Protein AF-A0A142YLR1-F1 (afdb_monomer_lite)

Radius of gyration: 15.45 Å; chains: 1; bounding box: 40×25×45 Å

Foldseek 3Di:
DPDPPVDPLQVVCCVPQNHPVSLVVVLVVLVVVVCVVPPLLRVLQVLVQLLPDDVDWPLSVVSVVDPSPPDDPSVNCVVCRSQLQDFDWDDDDPFKIWTWGGDGDDQDTKIWIFIWGDDPRHIHTPDDTPMDGD

Secondary structure (DSSP, 8-state):
----TT-HHHHHHHHHH-SHHHHHHHHHHHHHHHHHHS-HHHHHHHHHHHHT-SS--HHHHHHHTS-TTTS-HHHHHGGGTTTT--EEEEEEETTEEEEEE--SS-S-SEEEEEEEEEETTEEEEEEEEEEEE-

pLDDT: mean 75.42, std 13.18, range [41.47, 92.75]

Sequence (134 aa):
MESNFDDPDERLLTEYYGPPQERERKLLAYLADLVERLTEPGLRAMLTTLSGQKDRLLCMKFLAEKDIAGAPLDQLLDPFVPCGLELNIVSQDGSDYIVDVGAGWQTVGDGGRFVLRKDVEEFIVVEGPETWIA

Structure (mmCIF, N/CA/C/O backbone):
data_AF-A0A142YLR1-F1
#
_entry.id   AF-A0A142YLR1-F1
#
loop_
_atom_site.group_PDB
_atom_site.id
_atom_site.type_symbol
_atom_site.label_atom_id
_atom_site.label_alt_id
_atom_site.label_comp_id
_atom_site.label_asym_id
_atom_site.label_entity_id
_atom_site.label_seq_id
_atom_site.pdbx_PDB_ins_code
_atom_site.Cartn_x
_atom_site.Cartn_y
_atom_site.Cartn_z
_atom_site.occupancy
_atom_site.B_iso_or_equiv
_atom_site.auth_seq_id
_atom_site.auth_comp_id
_atom_site.auth_asym_id
_atom_site.auth_atom_id
_atom_site.pdbx_PDB_model_num
ATOM 1 N N . MET A 1 1 ? 12.930 7.079 -29.642 1.00 43.22 1 MET A N 1
ATOM 2 C CA . MET A 1 1 ? 12.847 6.285 -28.403 1.00 43.22 1 MET A CA 1
ATOM 3 C C . MET A 1 1 ? 14.247 5.795 -28.128 1.00 43.22 1 MET A C 1
ATOM 5 O O . MET A 1 1 ? 14.663 4.805 -28.714 1.00 43.22 1 MET A O 1
ATOM 9 N N . GLU A 1 2 ? 15.014 6.576 -27.377 1.00 41.47 2 GLU A N 1
ATOM 10 C CA . GLU A 1 2 ? 16.310 6.117 -26.882 1.00 41.47 2 GLU A CA 1
ATOM 11 C C . GLU A 1 2 ? 16.019 5.133 -25.759 1.00 41.47 2 GLU A C 1
ATOM 13 O O . GLU A 1 2 ? 15.269 5.434 -24.833 1.00 41.47 2 GLU A O 1
ATOM 18 N N . SER A 1 3 ? 16.497 3.908 -25.933 1.00 47.03 3 SER A N 1
ATOM 19 C CA . SER A 1 3 ? 16.264 2.855 -24.967 1.00 47.03 3 SER A CA 1
ATOM 20 C C . SER A 1 3 ? 17.257 3.003 -23.825 1.00 47.03 3 SER A C 1
ATOM 22 O O . SER A 1 3 ? 18.461 2.894 -24.046 1.00 47.03 3 SER A O 1
ATOM 24 N N . ASN A 1 4 ? 16.739 3.241 -22.623 1.00 47.78 4 ASN A N 1
ATOM 25 C CA . ASN A 1 4 ? 17.466 3.435 -21.363 1.00 47.78 4 ASN A CA 1
ATOM 26 C C . ASN A 1 4 ? 18.130 2.138 -20.833 1.00 47.78 4 ASN A C 1
ATOM 28 O O . ASN A 1 4 ? 18.130 1.869 -19.639 1.00 47.78 4 ASN A O 1
ATOM 32 N N . PHE A 1 5 ? 18.706 1.305 -21.705 1.00 48.81 5 PHE A N 1
ATOM 33 C CA . PHE A 1 5 ? 19.334 0.032 -21.313 1.00 48.81 5 PHE A CA 1
ATOM 34 C C . PHE A 1 5 ? 20.663 0.187 -20.539 1.00 48.81 5 PHE A C 1
ATOM 36 O O . PHE A 1 5 ? 21.221 -0.821 -20.108 1.00 48.81 5 PHE A O 1
ATOM 43 N N . ASP A 1 6 ? 21.159 1.416 -20.353 1.00 57.72 6 ASP A N 1
ATOM 44 C CA . ASP A 1 6 ? 22.372 1.724 -19.576 1.00 57.72 6 ASP A CA 1
ATOM 45 C C . ASP A 1 6 ? 22.089 2.166 -18.129 1.00 57.72 6 ASP A C 1
ATOM 47 O O . ASP A 1 6 ? 23.025 2.490 -17.397 1.00 57.72 6 ASP A O 1
ATOM 51 N N . ASP A 1 7 ? 20.829 2.158 -17.686 1.00 71.94 7 ASP A N 1
ATOM 52 C CA . ASP A 1 7 ? 20.509 2.384 -16.278 1.00 71.94 7 ASP A CA 1
ATOM 53 C C . ASP A 1 7 ? 20.895 1.132 -15.450 1.00 71.94 7 ASP A C 1
ATOM 55 O O . ASP A 1 7 ? 20.354 0.042 -15.688 1.00 71.94 7 ASP A O 1
ATOM 59 N N . PRO A 1 8 ? 21.865 1.231 -14.515 1.00 68.81 8 PRO A N 1
ATOM 60 C CA . PRO A 1 8 ? 22.282 0.102 -13.686 1.00 68.81 8 PRO A CA 1
ATOM 61 C C . PRO A 1 8 ? 21.132 -0.463 -12.842 1.00 68.81 8 PRO A C 1
ATOM 63 O O . PRO A 1 8 ? 21.113 -1.673 -12.602 1.00 68.81 8 PRO A O 1
ATOM 66 N N . ASP A 1 9 ? 20.156 0.365 -12.467 1.00 64.56 9 ASP A N 1
ATOM 67 C CA . ASP A 1 9 ? 18.988 -0.068 -11.707 1.00 64.56 9 ASP A CA 1
ATOM 68 C C . ASP A 1 9 ? 18.035 -0.864 -12.608 1.00 64.56 9 ASP A C 1
ATOM 70 O O . ASP A 1 9 ? 17.595 -1.949 -12.235 1.00 64.56 9 A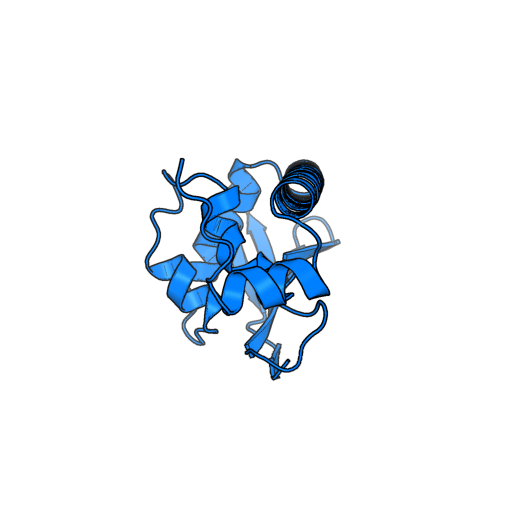SP A O 1
ATOM 74 N N . GLU A 1 10 ? 17.801 -0.425 -13.850 1.00 70.94 10 GLU A N 1
ATOM 75 C CA . GLU A 1 10 ? 16.969 -1.160 -14.820 1.0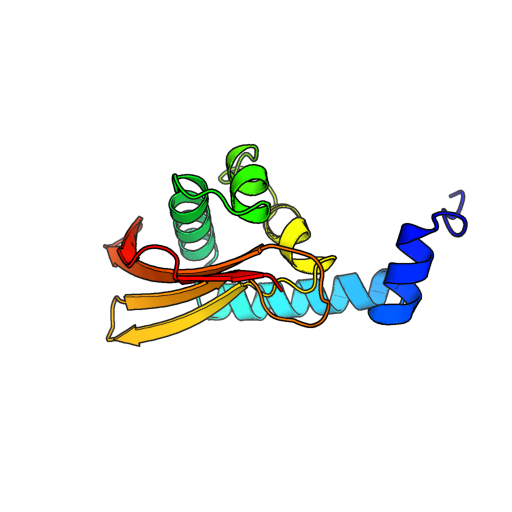0 70.94 10 GLU A CA 1
ATOM 76 C C . GLU A 1 10 ? 17.568 -2.527 -15.187 1.00 70.94 10 GLU A C 1
ATOM 78 O O . GLU A 1 10 ? 16.840 -3.504 -15.399 1.00 70.94 10 GLU A O 1
ATOM 83 N N . ARG A 1 11 ? 18.902 -2.630 -15.226 1.00 75.62 11 ARG A N 1
ATOM 84 C CA . ARG A 1 11 ? 19.595 -3.908 -15.431 1.00 75.62 11 ARG A CA 1
ATOM 85 C C . ARG A 1 11 ? 19.375 -4.870 -14.270 1.00 75.62 11 ARG A C 1
ATOM 87 O O . ARG A 1 11 ? 19.047 -6.027 -14.522 1.00 75.62 11 ARG A O 1
ATOM 94 N N . LEU A 1 12 ? 19.519 -4.397 -13.032 1.00 66.56 12 LEU A N 1
ATOM 95 C CA . LEU A 1 12 ? 19.245 -5.198 -11.837 1.00 66.56 12 LEU A CA 1
ATOM 96 C C . LEU A 1 12 ? 17.768 -5.609 -11.791 1.00 66.56 12 LEU A C 1
ATOM 98 O O . LEU A 1 12 ? 17.457 -6.785 -11.617 1.00 66.56 12 LEU A O 1
ATOM 102 N N . LEU A 1 13 ? 16.848 -4.675 -12.040 1.00 64.56 13 LEU A N 1
ATOM 103 C CA . LEU A 1 13 ? 15.414 -4.959 -12.086 1.00 64.56 13 LEU A CA 1
ATOM 104 C C . LEU A 1 13 ? 15.070 -5.998 -13.157 1.00 64.56 13 LEU A C 1
ATOM 106 O O . LEU A 1 13 ? 14.258 -6.890 -12.917 1.00 64.56 13 LEU A O 1
ATOM 110 N N . THR A 1 14 ? 15.704 -5.917 -14.327 1.00 69.75 14 THR A N 1
ATOM 111 C CA . THR A 1 14 ? 15.516 -6.898 -15.399 1.00 69.75 14 THR A CA 1
ATOM 112 C C . THR A 1 14 ? 16.065 -8.274 -15.027 1.00 69.75 14 THR A C 1
ATOM 114 O O . THR A 1 14 ? 15.411 -9.277 -15.311 1.00 69.75 14 THR A O 1
ATOM 117 N N . GLU A 1 15 ? 17.225 -8.338 -14.369 1.00 72.50 15 GLU A N 1
ATOM 118 C CA . GLU A 1 15 ? 17.846 -9.585 -13.907 1.00 72.50 15 GLU A CA 1
ATOM 119 C C . GLU A 1 15 ? 16.982 -10.317 -12.869 1.00 72.50 15 GLU A C 1
ATOM 121 O O . GLU A 1 15 ? 16.788 -11.528 -12.979 1.00 72.50 15 GLU A O 1
ATOM 126 N N . TYR A 1 16 ? 16.421 -9.591 -11.899 1.00 62.94 16 TYR A N 1
ATOM 127 C CA . TYR A 1 16 ? 15.644 -10.190 -10.810 1.00 62.94 16 TYR A CA 1
ATOM 128 C C . TYR A 1 16 ? 14.160 -10.392 -11.141 1.00 62.94 16 TYR A C 1
ATOM 130 O O . TYR A 1 16 ? 13.572 -11.398 -10.743 1.00 62.94 16 TYR A O 1
ATOM 138 N N . TYR A 1 17 ? 13.537 -9.462 -11.870 1.00 65.19 17 TYR A N 1
ATOM 139 C CA . TYR A 1 17 ? 12.076 -9.413 -12.015 1.00 65.19 17 TYR A CA 1
ATOM 140 C C . TYR A 1 17 ? 11.579 -9.620 -13.452 1.00 65.19 17 TYR A C 1
ATOM 142 O O . TYR A 1 17 ? 10.367 -9.779 -13.663 1.00 65.19 17 TYR A O 1
ATOM 150 N N . GLY A 1 18 ? 12.499 -9.701 -14.415 1.00 71.25 18 GLY A N 1
ATOM 151 C CA . GLY A 1 18 ? 12.210 -9.796 -15.842 1.00 71.25 18 GLY A CA 1
ATOM 152 C C . GLY A 1 18 ? 12.117 -8.422 -16.516 1.00 71.25 18 GLY A C 1
ATOM 153 O O . GLY A 1 18 ? 12.174 -7.386 -15.845 1.00 71.25 18 GLY A O 1
ATOM 154 N N . PRO A 1 19 ? 11.987 -8.384 -17.853 1.00 80.38 19 PRO A N 1
ATOM 155 C CA . PRO A 1 19 ? 11.932 -7.140 -18.617 1.00 80.38 19 PRO A CA 1
ATOM 156 C C . PRO A 1 19 ? 10.723 -6.269 -18.221 1.00 80.38 19 PRO A C 1
ATOM 158 O O . PRO A 1 19 ? 9.733 -6.801 -17.707 1.00 80.38 19 PRO A O 1
ATOM 161 N N . PRO A 1 20 ? 10.744 -4.952 -18.511 1.00 75.56 20 PRO A N 1
ATOM 162 C CA . PRO A 1 20 ? 9.690 -4.009 -18.122 1.00 75.56 20 PRO A CA 1
ATOM 163 C C . PRO A 1 20 ? 8.260 -4.491 -18.386 1.00 75.56 20 PRO A C 1
ATOM 165 O O . PRO A 1 20 ? 7.405 -4.378 -17.513 1.00 75.56 20 PRO A O 1
ATOM 168 N N . GLN A 1 21 ? 8.007 -5.101 -19.549 1.00 76.38 21 GLN A N 1
ATOM 169 C CA . GLN A 1 21 ? 6.671 -5.574 -19.926 1.00 76.38 21 GLN A CA 1
ATOM 170 C C . GLN A 1 21 ? 6.188 -6.741 -19.049 1.00 76.38 21 GLN A C 1
ATOM 172 O O . GLN A 1 21 ? 4.995 -6.875 -18.779 1.00 76.38 21 GLN A O 1
ATOM 177 N N . GLU A 1 22 ? 7.098 -7.605 -18.588 1.00 71.44 22 GLU A N 1
ATOM 178 C CA . GLU A 1 22 ? 6.744 -8.686 -17.666 1.00 71.44 22 GLU A CA 1
ATOM 179 C C . GLU A 1 22 ? 6.451 -8.159 -16.265 1.00 71.44 22 GLU A C 1
ATOM 181 O O . GLU A 1 22 ? 5.524 -8.652 -15.618 1.00 71.44 22 GLU A O 1
ATOM 186 N N . ARG A 1 23 ? 7.207 -7.152 -15.813 1.00 73.31 23 ARG A N 1
ATOM 187 C CA . ARG A 1 23 ? 6.978 -6.489 -14.524 1.00 73.31 23 ARG A CA 1
ATOM 188 C C . ARG A 1 23 ? 5.642 -5.754 -14.519 1.00 73.31 23 ARG A C 1
ATOM 190 O O . ARG A 1 23 ? 4.855 -5.961 -13.603 1.00 73.31 23 ARG A O 1
ATOM 197 N N . GLU A 1 24 ? 5.334 -5.015 -15.582 1.00 74.19 24 GLU A N 1
ATOM 198 C CA . GLU A 1 24 ? 4.037 -4.356 -15.778 1.00 74.19 24 GLU A CA 1
ATOM 199 C C . GLU A 1 24 ? 2.882 -5.370 -15.752 1.00 74.19 24 GLU A C 1
ATOM 201 O O . GLU A 1 24 ? 1.906 -5.192 -15.028 1.00 74.19 24 GLU A O 1
ATOM 206 N N . ARG A 1 25 ? 3.012 -6.501 -16.460 1.00 74.38 25 ARG A N 1
ATOM 207 C CA . ARG A 1 25 ? 1.990 -7.560 -16.446 1.00 74.38 25 ARG A CA 1
ATOM 208 C C . ARG A 1 25 ? 1.781 -8.159 -15.051 1.00 74.38 25 ARG A C 1
ATOM 210 O O . ARG A 1 25 ? 0.639 -8.419 -14.672 1.00 74.38 25 ARG A O 1
ATOM 217 N N . LYS A 1 26 ? 2.863 -8.422 -14.307 1.00 74.25 26 LYS A N 1
ATOM 218 C CA . LYS A 1 26 ? 2.798 -8.931 -12.925 1.00 74.25 26 LYS A CA 1
ATOM 219 C C . LYS A 1 26 ? 2.139 -7.906 -11.999 1.00 74.25 26 LYS A C 1
ATOM 221 O O . LYS A 1 26 ? 1.275 -8.290 -11.218 1.00 74.25 26 LYS A O 1
ATOM 226 N N . LEU A 1 27 ? 2.482 -6.625 -12.145 1.00 72.06 27 LEU A N 1
ATOM 227 C CA . LEU A 1 27 ? 1.895 -5.526 -11.382 1.00 72.06 27 LEU A CA 1
ATOM 228 C C . LEU A 1 27 ? 0.391 -5.397 -11.638 1.00 72.06 27 LEU A C 1
ATOM 230 O O . LEU A 1 27 ? -0.383 -5.330 -10.691 1.00 72.06 27 LEU A O 1
ATOM 234 N N . LEU A 1 28 ? -0.045 -5.439 -12.898 1.00 74.75 28 LEU A N 1
ATOM 235 C CA . LEU A 1 28 ? -1.470 -5.392 -13.240 1.00 74.75 28 LEU A CA 1
ATOM 236 C C . LEU A 1 28 ? -2.248 -6.582 -12.662 1.00 74.75 28 LEU A C 1
ATOM 238 O O . LEU A 1 28 ? -3.355 -6.403 -12.161 1.00 74.75 28 LEU A O 1
ATOM 242 N N . ALA A 1 29 ? -1.676 -7.790 -12.701 1.00 74.44 29 ALA A N 1
ATOM 243 C CA . ALA A 1 29 ? -2.299 -8.974 -12.107 1.00 74.44 29 ALA A CA 1
ATOM 244 C C . ALA A 1 29 ? -2.393 -8.873 -10.575 1.00 74.44 29 ALA A C 1
ATOM 246 O O . ALA A 1 29 ? -3.419 -9.216 -9.996 1.00 74.44 29 ALA A O 1
ATOM 247 N N . TYR A 1 30 ? -1.342 -8.363 -9.934 1.00 75.12 30 TYR A N 1
ATOM 248 C CA . TYR A 1 30 ? -1.309 -8.105 -8.498 1.00 75.12 30 TYR A CA 1
ATOM 249 C C . TYR A 1 30 ? -2.333 -7.043 -8.076 1.00 75.12 30 TYR A C 1
ATOM 251 O O . TYR A 1 30 ? -3.075 -7.242 -7.119 1.00 75.12 30 TYR A O 1
ATOM 259 N N . LEU A 1 31 ? -2.437 -5.946 -8.830 1.00 74.38 31 LEU A N 1
ATOM 260 C CA . LEU A 1 31 ? -3.448 -4.912 -8.611 1.00 74.38 31 LEU A CA 1
ATOM 261 C C . LEU A 1 31 ? -4.865 -5.466 -8.744 1.00 74.38 31 LEU A C 1
ATOM 263 O O . LEU A 1 31 ? -5.721 -5.125 -7.934 1.00 74.38 31 LEU A O 1
ATOM 267 N N . ALA A 1 32 ? -5.112 -6.322 -9.737 1.00 77.00 32 ALA A N 1
ATOM 268 C CA . ALA A 1 32 ? -6.410 -6.962 -9.906 1.00 77.00 32 ALA A CA 1
ATOM 269 C C . ALA A 1 32 ? -6.775 -7.830 -8.689 1.00 77.00 32 ALA A C 1
ATOM 271 O O . ALA A 1 32 ? -7.865 -7.670 -8.151 1.00 77.00 32 ALA A O 1
ATOM 272 N N . ASP A 1 33 ? -5.852 -8.665 -8.201 1.00 80.75 33 ASP A N 1
ATOM 273 C CA . ASP A 1 33 ? -6.063 -9.490 -7.000 1.00 80.75 33 ASP A CA 1
ATOM 274 C C . ASP A 1 33 ? -6.283 -8.631 -5.741 1.00 80.75 33 ASP A C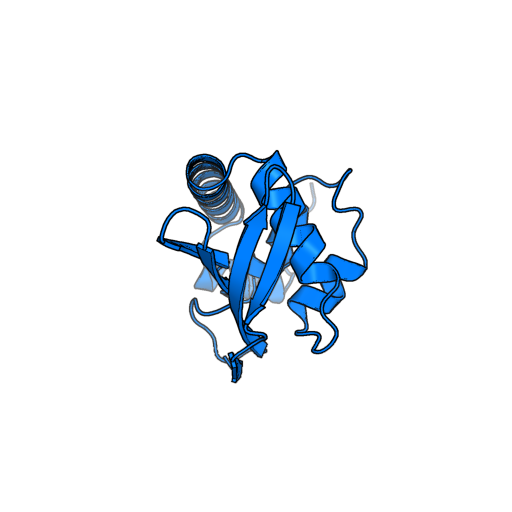 1
ATOM 276 O O . ASP A 1 33 ? -7.211 -8.873 -4.968 1.00 80.75 33 ASP A O 1
ATOM 280 N N . LEU A 1 34 ? -5.500 -7.564 -5.557 1.00 79.31 34 LEU A N 1
ATOM 281 C CA . LEU A 1 34 ? -5.711 -6.624 -4.455 1.00 79.31 34 LEU A CA 1
ATOM 282 C C . LEU A 1 34 ? -7.082 -5.952 -4.521 1.00 79.31 34 LEU A C 1
ATOM 284 O O . LEU A 1 34 ? -7.745 -5.848 -3.492 1.00 79.31 34 LEU A O 1
ATOM 288 N N . VAL A 1 35 ? -7.512 -5.518 -5.707 1.00 81.81 35 VAL A N 1
ATOM 289 C CA . VAL A 1 35 ? -8.816 -4.872 -5.908 1.00 81.81 35 VAL A CA 1
ATOM 290 C C . VAL A 1 35 ? -9.974 -5.855 -5.711 1.00 81.81 35 VAL A C 1
ATOM 292 O O . VAL A 1 35 ? -11.033 -5.471 -5.211 1.00 81.81 35 VAL A O 1
ATOM 295 N N . GLU A 1 36 ? -9.787 -7.128 -6.061 1.00 81.56 36 GLU A N 1
ATOM 296 C CA . GLU A 1 36 ? -10.760 -8.188 -5.780 1.00 81.56 36 GLU A CA 1
ATOM 297 C C . GLU A 1 36 ? -10.908 -8.443 -4.272 1.00 81.56 36 GLU A C 1
ATOM 299 O O . GLU A 1 36 ? -12.025 -8.632 -3.786 1.00 81.56 36 GLU A O 1
ATOM 304 N N . ARG A 1 37 ? -9.806 -8.392 -3.511 1.00 78.88 37 ARG A N 1
ATOM 305 C CA . ARG A 1 37 ? -9.812 -8.552 -2.044 1.00 78.88 37 ARG A CA 1
ATOM 306 C C . ARG A 1 37 ? -10.340 -7.314 -1.319 1.00 78.88 37 ARG A C 1
ATOM 308 O O . ARG A 1 37 ? -11.104 -7.423 -0.359 1.00 78.88 37 ARG A O 1
ATOM 315 N N . LEU A 1 38 ? -9.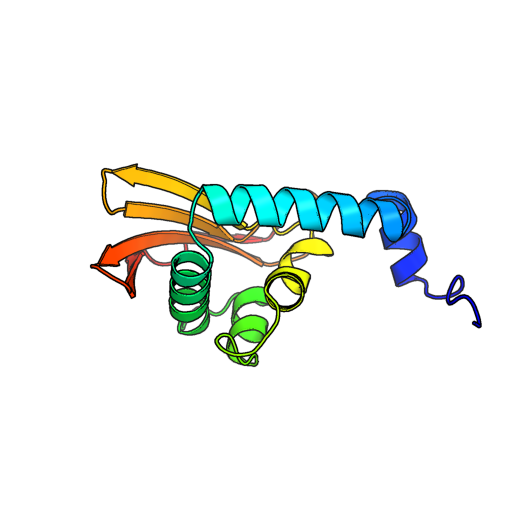930 -6.135 -1.774 1.00 80.25 38 LEU A N 1
ATOM 316 C CA . LEU A 1 38 ? -10.392 -4.832 -1.327 1.00 80.25 38 LEU A CA 1
ATOM 317 C C . LEU A 1 38 ? -10.683 -3.975 -2.545 1.00 80.25 38 LEU A C 1
ATOM 319 O O . LEU A 1 38 ? -9.759 -3.478 -3.176 1.00 80.25 38 LEU A O 1
ATOM 323 N N . THR A 1 39 ? -11.967 -3.714 -2.800 1.00 87.94 39 THR A N 1
ATOM 324 C CA . THR A 1 39 ? -12.417 -2.733 -3.802 1.00 87.94 39 THR A CA 1
ATOM 325 C C . THR A 1 39 ? -11.510 -1.500 -3.809 1.00 87.94 39 THR A C 1
ATOM 327 O O . THR A 1 39 ? -11.126 -1.051 -2.728 1.00 87.94 39 THR A O 1
ATOM 330 N N . GLU A 1 40 ? -11.239 -0.896 -4.966 1.00 87.62 40 GLU A N 1
ATOM 331 C CA . GLU A 1 40 ? -10.342 0.268 -5.067 1.00 87.62 40 GLU A CA 1
ATOM 332 C C . GLU A 1 40 ? -10.582 1.361 -3.996 1.00 87.62 40 GLU A C 1
ATOM 334 O O . GLU A 1 40 ? -9.606 1.785 -3.374 1.00 87.62 40 GLU A O 1
ATOM 339 N N . PRO A 1 41 ? -11.829 1.777 -3.679 1.00 88.88 41 PRO A N 1
ATOM 340 C CA . PRO A 1 41 ? -12.075 2.726 -2.589 1.00 88.88 41 PRO A CA 1
ATOM 341 C C . PRO A 1 41 ? -11.571 2.239 -1.223 1.00 88.88 41 PRO A C 1
ATOM 343 O O . PRO A 1 41 ? -10.973 3.002 -0.471 1.00 88.88 41 PRO A O 1
ATOM 346 N N . GLY A 1 42 ? -11.761 0.954 -0.921 1.00 88.44 42 GLY A N 1
ATOM 347 C CA . GLY A 1 42 ? -11.262 0.321 0.298 1.00 88.44 42 GLY A CA 1
ATOM 348 C C . GLY A 1 42 ? -9.735 0.260 0.346 1.00 88.44 42 GLY A C 1
ATOM 349 O O . GLY A 1 42 ? -9.150 0.543 1.388 1.00 88.44 42 GLY A O 1
ATOM 350 N N . LEU A 1 43 ? -9.082 -0.034 -0.780 1.00 88.25 43 LEU A N 1
ATOM 351 C CA . LEU A 1 43 ? -7.622 0.005 -0.863 1.00 88.25 43 LEU A CA 1
ATOM 352 C C . LEU A 1 43 ? -7.095 1.435 -0.650 1.00 88.25 43 LEU A C 1
ATOM 354 O O . LEU A 1 43 ? -6.154 1.635 0.113 1.00 88.25 43 LEU A O 1
ATOM 358 N N . ARG A 1 44 ? -7.734 2.451 -1.243 1.00 90.38 44 ARG A N 1
ATOM 359 C CA . ARG A 1 44 ? -7.370 3.865 -1.028 1.00 90.38 44 ARG A CA 1
ATOM 360 C C . ARG A 1 44 ? -7.577 4.308 0.418 1.00 90.38 44 ARG A C 1
ATOM 362 O O . ARG A 1 44 ? -6.714 4.991 0.969 1.00 90.38 44 ARG A O 1
ATOM 369 N N . ALA A 1 45 ? -8.680 3.903 1.047 1.00 90.06 45 ALA A N 1
ATOM 370 C CA . ALA A 1 45 ? -8.927 4.161 2.463 1.00 90.06 45 ALA A CA 1
ATOM 371 C C . ALA A 1 45 ? -7.832 3.528 3.338 1.00 90.06 45 ALA A C 1
ATOM 373 O O . ALA A 1 45 ? -7.259 4.202 4.188 1.00 90.06 45 ALA A O 1
ATOM 374 N N . MET A 1 46 ? -7.453 2.278 3.059 1.00 89.50 46 MET A N 1
ATOM 375 C CA . MET A 1 46 ? -6.353 1.597 3.744 1.00 89.50 46 MET A CA 1
ATOM 376 C C . MET A 1 46 ? -5.015 2.330 3.579 1.00 89.50 46 MET A C 1
ATOM 378 O O . MET A 1 46 ? -4.344 2.607 4.571 1.00 89.50 46 MET A O 1
ATOM 382 N N . LEU A 1 47 ? -4.635 2.693 2.349 1.00 89.06 47 LEU A N 1
ATOM 383 C CA . LEU A 1 47 ? -3.402 3.442 2.079 1.00 89.06 47 LEU A CA 1
ATOM 384 C C . LEU A 1 47 ? -3.393 4.807 2.783 1.00 89.06 47 LEU A C 1
ATOM 386 O O . LEU A 1 47 ? -2.350 5.246 3.266 1.00 89.06 47 LEU A O 1
ATOM 390 N N . THR A 1 48 ? -4.554 5.458 2.885 1.00 90.75 48 THR A N 1
ATOM 391 C CA . THR A 1 48 ? -4.727 6.724 3.614 1.00 90.75 48 THR A CA 1
ATOM 392 C C . THR A 1 48 ? -4.501 6.536 5.114 1.00 90.75 48 THR A C 1
ATOM 394 O O . THR A 1 48 ? -3.798 7.322 5.746 1.00 90.75 48 THR A O 1
ATOM 397 N N . THR A 1 49 ? -5.036 5.463 5.693 1.00 89.75 49 THR A N 1
ATOM 398 C CA . THR A 1 49 ? -4.802 5.117 7.100 1.00 89.75 49 THR A CA 1
ATOM 399 C C . THR A 1 49 ? -3.327 4.827 7.369 1.00 89.75 49 THR A C 1
ATOM 401 O O . THR A 1 49 ? -2.770 5.303 8.361 1.00 89.75 49 THR A O 1
ATOM 404 N N . LEU A 1 50 ? -2.676 4.081 6.476 1.00 86.19 50 LEU A N 1
ATOM 405 C CA . LEU A 1 50 ? -1.261 3.731 6.578 1.00 86.19 50 LEU A CA 1
ATOM 406 C C . LEU A 1 50 ? -0.337 4.958 6.439 1.00 86.19 50 LEU A C 1
ATOM 408 O O . LEU A 1 50 ? 0.608 5.111 7.214 1.00 86.19 50 LEU A O 1
ATOM 412 N N . SER A 1 51 ? -0.639 5.892 5.531 1.00 86.00 51 SER A N 1
ATOM 413 C CA . SER A 1 51 ? 0.154 7.121 5.355 1.00 86.00 51 SER A CA 1
ATOM 414 C C . SER A 1 51 ? 0.114 8.057 6.576 1.00 86.00 51 SER A C 1
ATOM 416 O O . SER A 1 51 ? 1.042 8.838 6.807 1.00 86.00 51 SER A O 1
ATOM 418 N N . GLY A 1 52 ? -0.932 7.945 7.402 1.00 84.06 52 GLY A N 1
ATOM 419 C CA . GLY A 1 52 ? -1.095 8.688 8.652 1.00 84.06 52 GLY A CA 1
ATOM 420 C C . GLY A 1 52 ? -0.260 8.181 9.837 1.00 84.06 52 GLY A C 1
ATOM 421 O O . GLY A 1 52 ? -0.259 8.829 10.888 1.00 84.06 52 GLY A O 1
ATOM 422 N N . GLN A 1 53 ? 0.450 7.053 9.711 1.00 83.12 53 GLN A N 1
ATOM 423 C CA . GLN A 1 53 ? 1.159 6.438 10.839 1.00 83.12 53 GLN A CA 1
ATOM 424 C C . GLN A 1 53 ? 2.422 7.207 11.257 1.00 83.12 53 GLN A C 1
ATOM 426 O O . GLN A 1 53 ? 3.125 7.808 10.440 1.00 83.12 53 GLN A O 1
ATOM 431 N N . LYS A 1 54 ? 2.695 7.224 12.571 1.00 65.88 54 LYS A N 1
ATOM 432 C CA . LYS A 1 54 ? 3.791 8.005 13.182 1.00 65.88 54 LYS A CA 1
ATOM 433 C C . LYS A 1 54 ? 5.139 7.280 13.149 1.00 65.88 54 LYS A C 1
ATOM 435 O O . LYS A 1 54 ? 6.160 7.935 12.945 1.00 65.88 54 LYS A O 1
ATOM 440 N N . ASP A 1 55 ? 5.133 5.955 13.265 1.00 64.88 55 ASP A N 1
ATOM 441 C CA . ASP A 1 55 ? 6.326 5.105 13.182 1.00 64.88 55 ASP A CA 1
ATOM 442 C C . ASP A 1 55 ? 6.617 4.773 11.714 1.00 64.88 55 ASP A C 1
ATOM 444 O O . ASP A 1 55 ? 6.363 3.677 11.218 1.00 64.88 55 ASP A O 1
ATOM 448 N N . ARG A 1 56 ? 7.037 5.803 10.969 1.00 67.00 56 ARG A N 1
ATOM 449 C CA . ARG A 1 56 ? 7.064 5.762 9.504 1.00 67.00 56 ARG A CA 1
ATOM 450 C C . ARG A 1 56 ? 8.189 4.877 8.967 1.00 67.00 56 ARG A C 1
ATOM 452 O O . ARG A 1 56 ? 9.333 5.336 8.884 1.00 67.00 56 ARG A O 1
ATOM 459 N N . LEU A 1 57 ? 7.810 3.691 8.495 1.00 73.31 57 LEU A N 1
ATOM 460 C CA . LEU A 1 57 ? 8.580 2.919 7.517 1.00 73.31 57 LEU A CA 1
ATOM 461 C C . LEU A 1 57 ? 8.862 3.777 6.271 1.00 73.31 57 LEU A C 1
ATOM 463 O O . LEU A 1 57 ? 8.106 4.713 5.976 1.00 73.31 57 LEU A O 1
ATOM 467 N N . LEU A 1 58 ? 9.920 3.485 5.513 1.00 71.31 58 LEU A N 1
ATOM 468 C CA . LEU A 1 58 ? 10.274 4.265 4.317 1.00 71.31 58 LEU A CA 1
ATOM 469 C C . LEU A 1 58 ? 9.129 4.319 3.292 1.00 71.31 58 LEU A C 1
ATOM 471 O O . LEU A 1 58 ? 8.808 5.394 2.783 1.00 71.31 58 LEU A O 1
ATOM 475 N N . CYS A 1 59 ? 8.447 3.196 3.067 1.00 69.94 59 CYS A N 1
ATOM 476 C CA . CYS A 1 59 ? 7.264 3.111 2.205 1.00 69.94 59 CYS A CA 1
ATOM 477 C C . CYS A 1 59 ? 6.101 3.992 2.702 1.00 69.94 59 CYS A C 1
ATOM 479 O O . CYS A 1 59 ? 5.408 4.623 1.905 1.00 69.94 59 CYS A O 1
ATOM 481 N N . MET A 1 60 ? 5.930 4.125 4.020 1.00 78.00 60 MET A N 1
ATOM 482 C CA . MET A 1 60 ? 4.909 4.993 4.617 1.00 78.00 60 MET A CA 1
ATOM 483 C C . MET A 1 60 ? 5.257 6.473 4.476 1.00 78.00 60 MET A C 1
ATOM 485 O O . MET A 1 60 ? 4.367 7.295 4.259 1.00 78.00 60 MET A O 1
ATOM 489 N N . LYS A 1 61 ? 6.548 6.832 4.555 1.00 76.38 61 LYS A N 1
ATOM 490 C CA . LYS A 1 61 ? 7.003 8.204 4.263 1.00 76.38 61 LYS A CA 1
ATOM 491 C C . LYS A 1 61 ? 6.686 8.584 2.824 1.00 76.38 61 LYS A C 1
ATOM 493 O O . LYS A 1 61 ? 6.149 9.663 2.610 1.00 76.38 61 LYS A O 1
ATOM 498 N N . PHE A 1 62 ? 6.949 7.684 1.876 1.00 77.62 62 PHE A N 1
ATOM 499 C CA . PHE A 1 62 ? 6.594 7.904 0.478 1.00 77.62 62 PHE A CA 1
ATOM 500 C C . PHE A 1 62 ? 5.086 8.097 0.305 1.00 77.62 62 PHE A C 1
ATOM 502 O O . PHE A 1 62 ? 4.670 9.081 -0.300 1.00 77.62 62 PHE A O 1
ATOM 509 N N . LEU A 1 63 ? 4.259 7.201 0.859 1.00 80.62 63 LEU A N 1
ATOM 510 C CA . LEU A 1 63 ? 2.799 7.315 0.756 1.00 80.62 63 LEU A CA 1
ATOM 511 C C . LEU A 1 63 ? 2.273 8.637 1.330 1.00 80.62 63 LEU A C 1
ATOM 513 O O . LEU A 1 63 ? 1.359 9.225 0.759 1.00 80.62 63 LEU A O 1
ATOM 517 N N . ALA A 1 64 ? 2.865 9.133 2.420 1.00 83.81 64 ALA A N 1
ATOM 518 C CA . ALA A 1 64 ? 2.484 10.403 3.041 1.00 83.81 64 ALA A CA 1
ATOM 519 C C . ALA A 1 64 ? 2.760 11.640 2.165 1.00 83.81 64 ALA A C 1
ATOM 521 O O . ALA A 1 64 ? 2.200 12.704 2.420 1.00 83.81 64 ALA A O 1
ATOM 522 N N . GLU A 1 65 ? 3.615 11.520 1.148 1.00 85.25 65 GLU A N 1
ATOM 523 C CA . GLU A 1 65 ? 3.941 12.593 0.202 1.00 85.25 65 GLU A CA 1
ATOM 524 C C . GLU A 1 65 ? 3.089 12.534 -1.078 1.00 85.25 65 GLU A C 1
ATOM 526 O O . GLU A 1 65 ? 3.213 13.401 -1.947 1.00 85.25 65 GLU A O 1
ATOM 531 N N . LYS A 1 66 ? 2.221 11.522 -1.219 1.00 84.44 66 LYS A N 1
ATOM 532 C CA . LYS A 1 66 ? 1.394 11.310 -2.412 1.00 84.44 66 LYS A CA 1
ATOM 533 C C . LYS A 1 66 ? -0.034 11.808 -2.239 1.00 84.44 66 LYS A C 1
ATOM 535 O O . LYS A 1 66 ? -0.628 11.731 -1.167 1.00 84.44 66 LYS A O 1
ATOM 540 N N . ASP A 1 67 ? -0.618 12.236 -3.356 1.00 90.50 67 ASP A N 1
ATOM 541 C CA . ASP A 1 67 ? -2.063 12.416 -3.474 1.00 90.50 67 ASP A CA 1
ATOM 542 C C . ASP A 1 67 ? -2.740 11.046 -3.629 1.00 90.50 67 ASP A C 1
ATOM 544 O O . ASP A 1 67 ? -2.937 10.551 -4.737 1.00 90.50 67 ASP A O 1
ATOM 548 N N . ILE A 1 68 ? -3.073 10.412 -2.504 1.00 88.62 68 ILE A N 1
ATOM 549 C CA . ILE A 1 68 ? -3.700 9.080 -2.480 1.00 88.62 68 ILE A CA 1
ATOM 550 C C . ILE A 1 68 ? -5.088 9.086 -3.137 1.00 88.62 68 ILE A C 1
ATOM 552 O O . ILE A 1 68 ? -5.532 8.050 -3.625 1.00 88.62 68 ILE A O 1
ATOM 556 N N . ALA A 1 69 ? -5.784 10.224 -3.185 1.00 88.31 69 ALA A N 1
ATOM 557 C CA . ALA A 1 69 ? -7.109 10.306 -3.794 1.00 88.31 69 ALA A CA 1
ATOM 558 C C . ALA A 1 69 ? -7.031 10.399 -5.326 1.00 88.31 69 ALA A C 1
ATOM 560 O O . ALA A 1 69 ? -7.823 9.761 -6.018 1.00 88.31 69 ALA A O 1
ATOM 561 N N . GLY A 1 70 ? -6.081 11.180 -5.847 1.00 86.31 70 GLY A N 1
ATOM 562 C CA . GLY A 1 70 ? -5.944 11.450 -7.280 1.00 86.31 70 GLY A CA 1
ATOM 563 C C . GLY A 1 70 ? -4.954 10.554 -8.027 1.00 86.31 70 GLY A C 1
ATOM 564 O O . GLY A 1 70 ? -5.065 10.415 -9.245 1.00 86.31 70 GLY A O 1
ATOM 565 N N . ALA A 1 71 ? -3.986 9.942 -7.338 1.00 89.56 71 ALA A N 1
ATOM 566 C CA . ALA A 1 71 ? -2.945 9.164 -8.000 1.00 89.56 71 ALA A CA 1
ATOM 567 C C . ALA A 1 71 ? -3.450 7.788 -8.489 1.00 89.56 71 ALA A C 1
ATOM 569 O O . ALA A 1 71 ? -4.262 7.140 -7.813 1.00 89.56 71 ALA A O 1
ATOM 570 N N . PRO A 1 72 ? -2.952 7.303 -9.639 1.00 88.25 72 PRO A N 1
ATOM 571 C CA . PRO A 1 72 ? -3.134 5.920 -10.074 1.00 88.25 72 PRO A CA 1
ATOM 572 C C . PRO A 1 72 ? -2.622 4.903 -9.036 1.00 88.25 72 PRO A C 1
ATOM 574 O O . PRO A 1 72 ? -1.593 5.127 -8.397 1.00 88.25 72 PRO A O 1
ATOM 577 N N . LEU A 1 73 ? -3.346 3.790 -8.843 1.00 84.62 73 LEU A N 1
ATOM 578 C CA . LEU A 1 73 ? -2.998 2.777 -7.831 1.00 84.62 73 LEU A CA 1
ATOM 579 C C . LEU A 1 73 ? -1.639 2.117 -8.093 1.00 84.62 73 LEU A C 1
ATOM 581 O O . LEU A 1 73 ? -0.900 1.861 -7.151 1.00 84.62 73 LEU A O 1
ATOM 585 N N . ASP A 1 74 ? -1.293 1.878 -9.354 1.00 78.69 74 ASP A N 1
ATOM 586 C CA . ASP A 1 74 ? 0.017 1.371 -9.769 1.00 78.69 74 ASP A CA 1
ATOM 587 C C . ASP A 1 74 ? 1.159 2.295 -9.321 1.00 78.69 74 ASP A C 1
ATOM 589 O O . ASP A 1 74 ? 2.171 1.807 -8.836 1.00 78.69 74 ASP A O 1
ATOM 593 N N . GLN A 1 75 ? 0.975 3.618 -9.371 1.00 80.19 75 GLN A N 1
ATOM 594 C CA . GLN A 1 75 ? 1.965 4.590 -8.882 1.00 80.19 75 GLN A CA 1
ATOM 595 C C . GLN A 1 75 ? 2.028 4.680 -7.354 1.00 80.19 75 GLN A C 1
ATOM 597 O O . GLN A 1 75 ? 3.085 4.964 -6.789 1.00 80.19 75 GLN A O 1
ATOM 602 N N . LEU A 1 76 ? 0.898 4.479 -6.672 1.00 81.69 76 LEU A N 1
ATOM 603 C CA . LEU A 1 76 ? 0.857 4.423 -5.208 1.00 81.69 76 LEU A CA 1
ATOM 604 C C . LEU A 1 76 ? 1.516 3.148 -4.678 1.00 81.69 76 LEU A C 1
ATOM 606 O O . LEU A 1 76 ? 2.110 3.173 -3.600 1.00 81.69 76 LEU A O 1
ATOM 610 N N . LEU A 1 77 ? 1.417 2.059 -5.441 1.00 76.44 77 LEU A N 1
ATOM 611 C CA . LEU A 1 77 ? 2.006 0.768 -5.113 1.00 76.44 77 LEU A CA 1
ATOM 612 C C . LEU A 1 77 ? 3.407 0.573 -5.703 1.00 76.44 77 LEU A C 1
ATOM 614 O O . LEU A 1 77 ? 4.085 -0.367 -5.314 1.00 76.44 77 LEU A O 1
ATOM 618 N N . ASP A 1 78 ? 3.888 1.468 -6.562 1.00 69.62 78 ASP A N 1
ATOM 619 C CA . ASP A 1 78 ? 5.234 1.395 -7.137 1.00 69.62 78 ASP A CA 1
ATOM 620 C C . ASP A 1 78 ? 6.346 1.212 -6.083 1.00 69.62 78 ASP A C 1
ATOM 622 O O . ASP A 1 78 ? 7.143 0.305 -6.255 1.00 69.62 78 ASP A O 1
ATOM 626 N N . PRO A 1 79 ? 6.381 1.894 -4.918 1.00 61.91 79 PRO A N 1
ATOM 627 C CA . PRO A 1 79 ? 7.408 1.645 -3.888 1.00 61.91 79 PRO A CA 1
ATOM 628 C C . PRO A 1 79 ? 7.428 0.224 -3.323 1.00 61.91 79 PRO A C 1
ATOM 630 O O . PRO A 1 79 ? 8.418 -0.202 -2.733 1.00 61.91 79 PRO A O 1
ATOM 633 N N . PHE A 1 80 ? 6.314 -0.489 -3.456 1.00 62.25 80 PHE A N 1
ATOM 634 C CA . PHE A 1 80 ? 6.143 -1.854 -2.985 1.00 62.25 80 PHE A CA 1
ATOM 635 C C . PHE A 1 80 ? 6.746 -2.860 -3.988 1.00 62.25 80 PHE A C 1
ATOM 637 O O . PHE A 1 80 ? 7.014 -4.005 -3.635 1.00 62.25 80 PHE A O 1
ATOM 644 N N . VAL A 1 81 ? 7.034 -2.431 -5.226 1.00 58.16 81 VAL A N 1
ATOM 645 C CA . VAL A 1 81 ? 7.433 -3.299 -6.345 1.00 58.16 81 VAL A CA 1
ATOM 646 C C . VAL A 1 81 ? 8.963 -3.499 -6.460 1.00 58.16 81 VAL A C 1
ATOM 648 O O . VAL A 1 81 ? 9.383 -4.656 -6.466 1.00 58.16 81 VAL A O 1
ATOM 651 N N . PRO A 1 82 ? 9.840 -2.466 -6.502 1.00 49.84 82 PRO A N 1
ATOM 652 C CA . PRO A 1 82 ? 11.296 -2.644 -6.606 1.00 49.84 82 PRO A CA 1
ATOM 653 C C . PRO A 1 82 ? 11.945 -3.249 -5.361 1.00 49.84 82 PRO A C 1
ATOM 655 O O . PRO A 1 82 ? 12.958 -3.938 -5.466 1.00 49.84 82 PRO A O 1
ATOM 658 N N . CYS A 1 83 ? 11.375 -2.990 -4.183 1.00 44.59 83 CYS A N 1
ATOM 659 C CA . CYS A 1 83 ? 11.918 -3.451 -2.905 1.00 44.59 83 CYS A CA 1
ATOM 660 C C . CYS A 1 83 ? 11.443 -4.859 -2.519 1.00 44.59 83 CYS A C 1
ATOM 662 O O . CYS A 1 83 ? 11.745 -5.312 -1.417 1.00 44.59 83 CYS A O 1
ATOM 664 N N . GLY A 1 84 ? 10.652 -5.527 -3.369 1.00 49.78 84 GLY A N 1
ATOM 665 C CA . GLY A 1 84 ? 10.038 -6.793 -2.985 1.00 49.78 84 GLY A CA 1
ATOM 666 C C . GLY A 1 84 ? 9.119 -6.645 -1.767 1.00 49.78 84 GLY A C 1
ATOM 667 O O . GLY A 1 84 ? 8.959 -7.564 -0.971 1.00 49.78 84 GLY A O 1
ATOM 668 N N . LEU A 1 85 ? 8.572 -5.451 -1.541 1.00 55.06 85 LEU A N 1
ATOM 669 C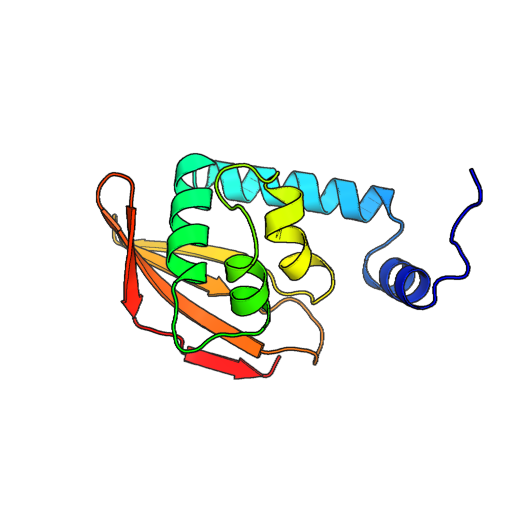 CA . LEU A 1 85 ? 7.764 -5.156 -0.369 1.00 55.06 85 LEU A CA 1
ATOM 670 C C . LEU A 1 85 ? 6.305 -5.421 -0.722 1.00 55.06 85 LEU A C 1
ATOM 672 O O . LEU A 1 85 ? 5.558 -4.487 -0.965 1.00 55.06 85 LEU A O 1
ATOM 676 N N . GLU A 1 86 ? 5.886 -6.682 -0.781 1.00 69.38 86 GLU A N 1
ATOM 677 C CA . GLU A 1 86 ? 4.481 -7.003 -1.041 1.00 69.38 86 GLU A CA 1
ATOM 678 C C . GLU A 1 86 ? 3.571 -6.362 0.026 1.00 69.38 86 GLU A C 1
ATOM 680 O O . GLU A 1 86 ? 3.889 -6.352 1.218 1.00 69.38 86 GLU A O 1
ATOM 685 N N . LEU A 1 87 ? 2.442 -5.797 -0.413 1.00 76.19 87 LEU A N 1
ATOM 686 C CA . LEU A 1 87 ? 1.341 -5.407 0.464 1.00 76.19 87 LEU A CA 1
ATOM 687 C C . LEU A 1 87 ? 0.409 -6.614 0.555 1.00 76.19 87 LEU A C 1
ATOM 689 O O . LEU A 1 87 ? -0.474 -6.799 -0.282 1.00 76.19 87 LEU A O 1
ATOM 693 N N . ASN A 1 88 ? 0.618 -7.459 1.557 1.00 80.38 88 ASN A N 1
ATOM 694 C CA . ASN A 1 88 ? -0.240 -8.613 1.775 1.00 80.38 88 ASN A CA 1
ATOM 695 C C . ASN A 1 88 ? -1.381 -8.246 2.726 1.00 80.38 88 ASN A C 1
ATOM 697 O O . ASN A 1 88 ? -1.163 -7.720 3.816 1.00 80.38 88 ASN A O 1
ATOM 701 N N . ILE A 1 89 ? -2.610 -8.539 2.304 1.00 83.94 89 ILE A N 1
ATOM 702 C CA . ILE A 1 89 ? -3.821 -8.203 3.048 1.00 83.94 89 ILE A CA 1
ATOM 703 C C . ILE A 1 89 ? -4.634 -9.473 3.277 1.00 83.94 89 ILE A C 1
ATOM 705 O O . ILE A 1 89 ? -5.064 -10.129 2.322 1.00 83.94 89 ILE A O 1
ATOM 709 N N . VAL A 1 90 ? -4.862 -9.801 4.548 1.00 86.44 90 VAL A N 1
ATOM 710 C CA . VAL A 1 90 ? -5.585 -11.000 4.985 1.00 86.44 90 VAL A CA 1
ATOM 711 C C . VAL A 1 90 ? -6.712 -10.595 5.929 1.00 86.44 90 VAL A C 1
ATOM 713 O O . VAL A 1 90 ? -6.477 -9.921 6.925 1.00 86.44 90 VAL A O 1
ATOM 716 N N . SER A 1 91 ? -7.945 -11.017 5.641 1.00 86.00 91 SER A N 1
ATOM 717 C CA . SER A 1 91 ? -9.063 -10.838 6.576 1.00 86.00 91 SER A CA 1
ATOM 718 C C . SER A 1 91 ? -8.967 -11.868 7.705 1.00 86.00 91 SER A C 1
ATOM 720 O O . SER A 1 91 ? -8.829 -13.060 7.431 1.00 86.00 91 SER A O 1
ATOM 722 N N . GLN A 1 92 ? -9.024 -11.410 8.957 1.00 81.94 92 GLN A N 1
ATOM 723 C CA . GLN A 1 92 ? -8.930 -12.266 10.143 1.00 81.94 92 GLN A CA 1
ATOM 724 C C . GLN A 1 92 ? -10.314 -12.562 10.729 1.00 81.94 92 GLN A C 1
ATOM 726 O O . GLN A 1 92 ? -10.653 -13.726 10.898 1.00 81.94 92 GLN A O 1
ATOM 731 N N . ASP A 1 93 ? -11.127 -11.526 10.963 1.00 75.81 93 ASP A N 1
ATOM 732 C CA . ASP A 1 93 ? -12.450 -11.643 11.586 1.00 75.81 93 ASP A CA 1
ATOM 733 C C . ASP A 1 93 ? -13.372 -10.510 11.114 1.00 75.81 93 ASP A C 1
ATOM 735 O O . ASP A 1 93 ? -13.344 -9.432 11.698 1.00 75.81 93 ASP A O 1
ATOM 739 N N . GLY A 1 94 ? -14.183 -10.737 10.069 1.00 73.81 94 GLY A N 1
ATOM 740 C CA . GLY A 1 94 ? -15.318 -9.901 9.613 1.00 73.81 94 GLY A CA 1
ATOM 741 C C . GLY A 1 94 ? -15.028 -8.438 9.223 1.00 73.81 94 GLY A C 1
ATOM 742 O O . GLY A 1 94 ? -15.338 -8.022 8.109 1.00 73.81 94 GLY A O 1
ATOM 743 N N . SER A 1 95 ? -14.466 -7.658 10.142 1.00 85.19 95 SER A N 1
ATOM 744 C CA . SER A 1 95 ? -14.026 -6.271 10.011 1.00 85.19 95 SER A CA 1
ATOM 745 C C . SER A 1 95 ? -12.508 -6.092 10.093 1.00 85.19 95 SER A C 1
ATOM 747 O O . SER A 1 95 ? -12.029 -5.024 9.719 1.00 85.19 95 SER A O 1
ATOM 749 N N . ASP A 1 96 ? -11.757 -7.080 10.587 1.00 91.12 96 ASP A N 1
ATOM 750 C CA . ASP A 1 96 ? -10.327 -6.920 10.876 1.00 91.12 96 ASP A CA 1
ATOM 751 C C . ASP A 1 96 ? -9.451 -7.514 9.763 1.00 91.12 96 ASP A C 1
ATOM 753 O O . ASP A 1 96 ? -9.726 -8.590 9.216 1.00 91.12 96 ASP A O 1
ATOM 757 N N . TYR A 1 97 ? -8.391 -6.781 9.428 1.00 89.94 97 TYR A N 1
ATOM 758 C CA . TYR A 1 97 ? -7.458 -7.049 8.345 1.00 89.94 97 TYR A CA 1
ATOM 759 C C . TYR A 1 97 ? -6.031 -7.002 8.876 1.00 89.94 97 TYR A C 1
ATOM 761 O O . TYR A 1 97 ? -5.589 -5.980 9.399 1.00 89.94 97 TYR A O 1
ATOM 769 N N . ILE A 1 98 ? -5.296 -8.091 8.690 1.00 88.94 98 ILE A N 1
ATOM 770 C CA . ILE A 1 98 ? -3.847 -8.111 8.846 1.00 88.94 98 ILE A CA 1
ATOM 771 C C . ILE A 1 98 ? -3.260 -7.553 7.556 1.00 88.94 98 ILE A C 1
ATOM 773 O O . ILE A 1 98 ? -3.542 -8.062 6.468 1.00 88.94 98 ILE A O 1
ATOM 777 N N . VAL A 1 99 ? -2.474 -6.492 7.692 1.00 87.25 99 VAL A N 1
ATOM 778 C CA . VAL A 1 99 ? -1.793 -5.825 6.590 1.00 87.25 99 VAL A CA 1
ATOM 779 C C . VAL A 1 99 ? -0.301 -5.925 6.827 1.00 87.25 99 VAL A C 1
ATOM 781 O O . VAL A 1 99 ? 0.257 -5.233 7.677 1.00 87.25 99 VAL A O 1
ATOM 784 N N . ASP A 1 100 ? 0.334 -6.795 6.059 1.00 83.94 100 ASP A N 1
ATOM 785 C CA . ASP A 1 100 ? 1.780 -6.911 6.017 1.00 83.94 100 ASP A CA 1
ATOM 786 C C . ASP A 1 100 ? 2.290 -5.965 4.939 1.00 83.94 100 ASP A C 1
ATOM 788 O O . ASP A 1 100 ? 1.981 -6.111 3.755 1.00 83.94 100 ASP A O 1
ATOM 792 N N . VAL A 1 101 ? 3.042 -4.959 5.373 1.00 79.00 101 VAL A N 1
ATOM 793 C CA . VAL A 1 101 ? 3.809 -4.099 4.489 1.00 79.00 101 VAL A CA 1
ATOM 794 C C . VAL A 1 101 ? 5.233 -4.616 4.485 1.00 79.00 101 VAL A C 1
ATOM 796 O O . VAL A 1 101 ? 6.004 -4.377 5.414 1.00 79.00 101 VAL A O 1
ATOM 799 N N . GLY A 1 102 ? 5.579 -5.318 3.417 1.00 72.00 102 GLY A N 1
ATOM 800 C CA . GLY A 1 102 ? 6.894 -5.900 3.247 1.00 72.00 102 GLY A CA 1
ATOM 801 C C . GLY A 1 102 ? 6.927 -7.415 3.400 1.00 72.00 102 GLY A C 1
ATOM 802 O O . GLY A 1 102 ? 6.078 -8.015 4.051 1.00 72.00 102 GLY A O 1
ATOM 803 N N . ALA A 1 103 ? 8.005 -7.971 2.840 1.00 50.97 103 ALA A N 1
ATOM 804 C CA . ALA A 1 103 ? 8.349 -9.381 2.631 1.00 50.97 103 ALA A CA 1
ATOM 805 C C . ALA A 1 103 ? 8.017 -9.909 1.224 1.00 50.97 103 ALA A C 1
ATOM 807 O O . ALA A 1 103 ? 6.895 -10.280 0.907 1.00 50.97 103 ALA A O 1
ATOM 808 N N . GLY A 1 104 ? 9.077 -10.003 0.422 1.00 44.16 104 GLY A N 1
ATOM 809 C CA . GLY A 1 104 ? 9.082 -10.498 -0.952 1.00 44.16 104 GLY A CA 1
ATOM 810 C C . GLY A 1 104 ? 10.486 -10.381 -1.549 1.00 44.16 104 GLY A C 1
ATOM 811 O O . GLY A 1 104 ? 10.684 -9.734 -2.560 1.00 44.16 104 GLY A O 1
ATOM 812 N N . TRP A 1 105 ? 11.472 -11.017 -0.904 1.00 44.44 105 TRP A N 1
ATOM 813 C CA . TRP A 1 105 ? 12.855 -11.188 -1.386 1.00 44.44 105 TRP A CA 1
ATOM 814 C C . TRP A 1 105 ? 13.640 -9.904 -1.728 1.00 44.44 105 TRP A C 1
ATOM 816 O O . TRP A 1 105 ? 13.718 -9.498 -2.878 1.00 44.44 105 TRP A O 1
ATOM 826 N N . GLN A 1 106 ? 14.335 -9.355 -0.727 1.00 43.94 106 GLN A N 1
ATOM 827 C CA . GLN A 1 106 ? 15.748 -8.923 -0.721 1.00 43.94 106 GLN A CA 1
ATOM 828 C C . GLN A 1 106 ? 16.015 -8.166 0.590 1.00 43.94 106 GLN A C 1
ATOM 830 O O . GLN A 1 106 ? 15.101 -7.577 1.159 1.00 43.94 106 GLN A O 1
ATOM 835 N N . THR A 1 107 ? 17.259 -8.210 1.075 1.00 45.78 107 THR A N 1
ATOM 836 C CA . THR A 1 107 ? 17.689 -7.674 2.380 1.00 45.78 107 THR A CA 1
ATOM 837 C C . THR A 1 107 ? 17.791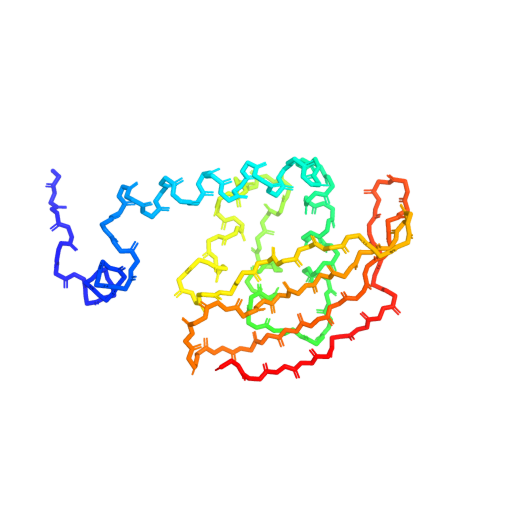 -6.144 2.436 1.00 45.78 107 THR A C 1
ATOM 839 O O . THR A 1 107 ? 18.813 -5.593 2.862 1.00 45.78 107 THR A O 1
ATOM 842 N N . VAL A 1 108 ? 16.811 -5.444 1.865 1.00 50.72 108 VAL A N 1
ATOM 843 C CA . VAL A 1 108 ? 16.864 -3.997 1.665 1.00 50.72 108 VAL A CA 1
ATOM 844 C C . VAL A 1 108 ? 15.518 -3.366 2.010 1.00 50.72 108 VAL A C 1
ATOM 846 O O . VAL A 1 108 ? 14.649 -3.209 1.158 1.00 50.72 108 VAL A O 1
ATOM 849 N N . GLY A 1 109 ? 15.355 -2.953 3.265 1.00 58.91 109 GLY A N 1
ATOM 850 C CA . GLY A 1 109 ? 14.250 -2.088 3.675 1.00 58.91 109 GLY A CA 1
ATOM 851 C C . GLY A 1 109 ? 13.766 -2.339 5.096 1.00 58.91 109 GLY A C 1
ATOM 852 O O . GLY A 1 109 ? 14.270 -3.200 5.814 1.00 58.91 109 GLY A O 1
ATOM 853 N N . ASP A 1 110 ? 12.775 -1.556 5.501 1.00 64.69 110 ASP A N 1
ATOM 854 C CA . ASP A 1 110 ? 11.992 -1.771 6.706 1.00 64.69 110 ASP A CA 1
ATOM 855 C C . ASP A 1 110 ? 10.583 -2.252 6.324 1.00 64.69 110 ASP A C 1
ATOM 857 O O . ASP A 1 110 ? 9.949 -1.737 5.403 1.00 64.69 110 ASP A O 1
ATOM 861 N N . GLY A 1 111 ? 10.112 -3.290 7.007 1.00 77.62 111 GLY A N 1
ATOM 862 C CA . GLY A 1 111 ? 8.762 -3.826 6.871 1.00 77.62 111 GLY A CA 1
ATOM 863 C C . GLY A 1 111 ? 8.007 -3.740 8.189 1.00 77.62 111 GLY A C 1
ATOM 864 O O . GLY A 1 111 ? 8.591 -3.493 9.250 1.00 77.62 111 GLY A O 1
ATOM 865 N N . GLY A 1 112 ? 6.696 -3.936 8.132 1.00 80.81 112 GLY A N 1
ATOM 866 C CA . GLY A 1 112 ? 5.877 -3.988 9.329 1.00 80.81 112 GLY A CA 1
ATOM 867 C C . GLY A 1 112 ? 4.499 -4.584 9.101 1.00 80.81 112 GLY A C 1
ATOM 868 O O . GLY A 1 112 ? 3.921 -4.476 8.020 1.00 80.81 112 GLY A O 1
ATOM 869 N N . ARG A 1 113 ? 3.970 -5.199 10.155 1.00 86.75 113 ARG A N 1
ATOM 870 C CA . ARG A 1 113 ? 2.620 -5.762 10.203 1.00 86.75 113 ARG A CA 1
ATOM 871 C C . ARG A 1 113 ? 1.699 -4.844 10.982 1.00 86.75 113 ARG A C 1
ATOM 873 O O . ARG A 1 113 ? 1.991 -4.523 12.127 1.00 86.75 113 ARG A O 1
ATOM 880 N N . PHE A 1 114 ? 0.560 -4.506 10.398 1.00 89.12 114 PHE A N 1
ATOM 881 C CA . PHE A 1 114 ? -0.510 -3.753 11.041 1.00 89.12 114 PHE A CA 1
ATOM 882 C C . PHE A 1 114 ? -1.754 -4.624 11.158 1.00 89.12 114 PHE A C 1
ATOM 884 O O . PHE A 1 114 ? -2.037 -5.435 10.275 1.00 89.12 114 PHE A O 1
ATOM 891 N N . VAL A 1 115 ? -2.550 -4.388 12.196 1.00 90.69 115 VAL A N 1
ATOM 892 C CA . VAL A 1 115 ? -3.944 -4.835 12.205 1.00 90.69 115 VAL A CA 1
ATOM 893 C C . VAL A 1 115 ? -4.818 -3.610 12.009 1.00 90.69 115 VAL A C 1
ATOM 895 O O . VAL A 1 115 ? -4.769 -2.653 12.791 1.00 90.69 115 VAL A O 1
ATOM 898 N N . LEU A 1 116 ? -5.602 -3.629 10.935 1.00 91.62 116 LEU A N 1
ATOM 899 C CA . LEU A 1 116 ? -6.556 -2.588 10.595 1.00 91.62 116 LEU A CA 1
ATOM 900 C C . LEU A 1 116 ? -7.977 -3.091 10.804 1.00 91.62 116 LEU A C 1
ATOM 902 O O . LEU A 1 116 ? -8.317 -4.195 10.390 1.00 91.62 116 LEU A O 1
ATOM 906 N N . ARG A 1 117 ? -8.834 -2.252 11.374 1.00 92.75 117 ARG A N 1
ATOM 907 C CA . ARG A 1 117 ? -10.275 -2.497 11.427 1.00 92.75 117 ARG A CA 1
ATOM 908 C C . ARG A 1 117 ? -10.981 -1.620 10.412 1.00 92.75 117 ARG A C 1
ATOM 910 O O . ARG A 1 117 ? -10.771 -0.408 10.404 1.00 92.75 117 ARG A O 1
ATOM 917 N N . LYS A 1 118 ? -11.822 -2.230 9.582 1.00 88.94 118 LYS A N 1
ATOM 918 C CA . LYS A 1 118 ? -12.717 -1.534 8.662 1.00 88.94 118 LYS A CA 1
ATOM 919 C C . LYS A 1 118 ? -13.963 -1.058 9.409 1.00 88.94 118 LYS A C 1
ATOM 921 O O . LYS A 1 118 ? -14.665 -1.875 10.004 1.00 88.94 118 LYS A O 1
ATOM 926 N N . ASP A 1 119 ? -14.257 0.234 9.324 1.00 85.69 119 ASP A N 1
ATOM 927 C CA . ASP A 1 119 ? -15.483 0.854 9.832 1.00 85.69 119 ASP A CA 1
ATOM 928 C C . ASP A 1 119 ? -16.211 1.587 8.700 1.00 85.69 119 ASP A C 1
ATOM 930 O O . ASP A 1 119 ? -15.793 2.657 8.269 1.00 85.69 119 ASP A O 1
ATOM 934 N N . VAL A 1 120 ? -17.287 0.976 8.195 1.00 80.38 120 VAL A N 1
ATOM 935 C CA . VAL A 1 120 ? -18.100 1.414 7.042 1.00 80.38 120 VAL A CA 1
ATOM 936 C C . VAL A 1 120 ? -17.271 1.688 5.771 1.00 80.38 120 VAL A C 1
ATOM 938 O O . VAL A 1 120 ? -17.222 0.831 4.884 1.00 80.38 120 VAL A O 1
ATOM 941 N N . GLU A 1 121 ? -16.606 2.841 5.692 1.00 81.06 121 GLU A N 1
ATOM 942 C CA . GLU A 1 121 ? -15.776 3.305 4.568 1.00 81.06 121 GLU A CA 1
ATOM 943 C C . GLU A 1 121 ? -14.323 3.622 4.964 1.00 81.06 121 GLU A C 1
ATOM 945 O O . GLU A 1 121 ? -13.494 3.883 4.095 1.00 81.06 121 GLU A O 1
ATOM 950 N N . GLU A 1 122 ? -13.987 3.565 6.252 1.00 86.88 122 GLU A N 1
ATOM 951 C CA . GLU A 1 122 ? -12.671 3.925 6.772 1.00 86.88 122 GLU A CA 1
ATOM 952 C C . GLU A 1 122 ? -11.923 2.711 7.328 1.00 86.88 122 GLU A C 1
ATOM 954 O O . GLU A 1 122 ? -12.502 1.664 7.627 1.00 86.88 122 GLU A O 1
ATOM 959 N N . PHE A 1 123 ? -10.608 2.866 7.479 1.00 89.75 123 PHE A N 1
ATOM 960 C CA . PHE A 1 123 ? -9.771 1.940 8.231 1.00 89.75 123 PHE A CA 1
ATOM 961 C C . PHE A 1 123 ? -9.160 2.659 9.425 1.00 89.75 123 PHE A C 1
ATOM 963 O O . PHE A 1 123 ? -8.681 3.788 9.313 1.00 89.75 123 PHE A O 1
ATOM 970 N N . ILE A 1 124 ? -9.094 1.968 10.556 1.00 90.44 124 ILE A N 1
ATOM 971 C CA . ILE A 1 124 ? -8.358 2.422 11.733 1.00 90.44 124 ILE A CA 1
ATOM 972 C C . ILE A 1 124 ? -7.271 1.411 12.075 1.00 90.44 124 ILE A C 1
ATOM 974 O O . ILE A 1 124 ? -7.489 0.205 11.978 1.00 90.44 124 ILE A O 1
ATOM 978 N N . VAL A 1 125 ? -6.104 1.895 12.496 1.00 88.94 125 VAL A N 1
ATOM 979 C CA . VAL A 1 125 ? -5.074 1.025 13.073 1.00 88.94 125 VAL A CA 1
ATOM 980 C C . VAL A 1 125 ? -5.522 0.627 14.470 1.00 88.94 125 VAL A C 1
ATOM 982 O O . VAL A 1 125 ? -5.691 1.490 15.332 1.00 88.94 125 VAL A O 1
ATOM 985 N N . VAL A 1 126 ? -5.722 -0.671 14.687 1.00 90.94 126 VAL A N 1
ATOM 986 C CA . VAL A 1 126 ? -6.024 -1.231 16.012 1.00 90.94 126 VAL A CA 1
ATOM 987 C C . VAL A 1 126 ? -4.784 -1.834 16.664 1.00 90.94 126 VAL A C 1
ATOM 989 O O . VAL A 1 126 ? -4.683 -1.824 17.888 1.00 90.94 126 VAL A O 1
ATOM 992 N N . GLU A 1 127 ? -3.814 -2.266 15.856 1.00 87.81 127 GLU A N 1
ATOM 993 C CA . GLU A 1 127 ? -2.507 -2.732 16.312 1.00 87.81 127 GLU A CA 1
ATOM 994 C C . GLU A 1 127 ? -1.407 -2.160 15.411 1.00 87.81 127 GLU A C 1
ATOM 996 O O . GLU A 1 127 ? -1.461 -2.278 14.182 1.00 87.81 127 GLU A O 1
ATOM 1001 N N . GLY A 1 128 ? -0.470 -1.449 16.045 1.00 72.75 128 GLY A N 1
ATOM 1002 C CA . GLY A 1 128 ? 0.630 -0.734 15.397 1.00 72.75 128 GLY A CA 1
ATOM 1003 C C . GLY A 1 128 ? 1.828 -1.636 15.108 1.00 72.75 128 GLY A C 1
ATOM 1004 O O . GLY A 1 128 ? 1.871 -2.765 15.592 1.00 72.75 128 GLY A O 1
ATOM 1005 N N . PRO A 1 129 ? 2.790 -1.151 14.306 1.00 75.75 129 PRO A N 1
ATOM 1006 C CA . PRO A 1 129 ? 3.590 -2.046 13.500 1.00 75.75 129 PRO A CA 1
ATOM 1007 C C . PRO A 1 129 ? 4.524 -2.921 14.329 1.00 75.75 129 PRO A C 1
ATOM 1009 O O . PRO A 1 129 ? 5.424 -2.419 15.005 1.00 75.75 129 PRO A O 1
ATOM 1012 N N . GLU A 1 130 ? 4.375 -4.237 14.186 1.00 82.88 130 GLU A N 1
ATOM 1013 C CA . GLU A 1 130 ? 5.468 -5.168 14.459 1.00 82.88 130 GLU A CA 1
ATOM 1014 C C . GLU A 1 130 ? 6.488 -4.995 13.333 1.00 82.88 130 GLU A C 1
ATOM 1016 O O . GLU A 1 130 ? 6.246 -5.441 12.214 1.00 82.88 130 GLU A O 1
ATOM 1021 N N . THR A 1 131 ? 7.579 -4.270 13.585 1.00 80.75 131 THR A N 1
ATOM 1022 C CA . THR A 1 131 ? 8.558 -3.916 12.547 1.00 80.75 131 THR A CA 1
ATOM 1023 C C . THR A 1 131 ? 9.645 -4.973 12.379 1.00 80.75 131 THR A C 1
ATOM 1025 O O . THR A 1 131 ? 10.063 -5.631 13.334 1.00 80.75 131 THR A O 1
ATOM 1028 N N . TRP A 1 132 ? 10.161 -5.101 11.158 1.00 71.88 132 TRP A N 1
ATOM 1029 C CA . TRP A 1 132 ? 11.345 -5.902 10.851 1.00 71.88 132 TRP A CA 1
ATOM 1030 C C . TRP A 1 132 ? 12.241 -5.200 9.831 1.00 71.88 132 TRP A C 1
ATOM 1032 O O . TRP A 1 132 ? 11.795 -4.350 9.063 1.00 71.88 132 TRP A O 1
ATOM 1042 N N . ILE A 1 133 ? 13.523 -5.567 9.829 1.00 65.44 133 ILE A N 1
ATOM 1043 C CA . ILE A 1 133 ? 14.452 -5.219 8.750 1.00 65.44 133 ILE A CA 1
ATOM 1044 C C . ILE A 1 133 ? 14.379 -6.369 7.750 1.00 65.44 133 ILE A C 1
ATOM 1046 O O . ILE A 1 133 ? 14.584 -7.520 8.146 1.00 65.44 133 ILE A O 1
ATOM 1050 N N . ALA A 1 134 ? 14.014 -6.058 6.507 1.00 57.84 134 ALA A N 1
ATOM 1051 C CA . ALA A 1 134 ? 13.988 -7.024 5.415 1.00 57.84 134 ALA A CA 1
ATOM 1052 C C . ALA A 1 134 ? 15.413 -7.323 4.964 1.00 57.84 134 ALA A C 1
ATOM 1054 O O . ALA A 1 134 ? 16.195 -6.357 4.793 1.00 57.84 134 ALA A O 1
#